Protein AF-E3BKA3-F1 (afdb_monomer)

Foldseek 3Di:
DDDDCPQVLVVLLVQLVVLQVVLVVVVVVQPDPPPPPDDDPPPPPDDDPPPPPDDDNVVSVVSNVVSVVSNVVSVVSVVVVVVVVVVVVVVVD

Solvent-accessible surface area (backbone atoms only — not comparable to full-atom values): 5561 Å² total; per-residue (Å²): 134,88,77,76,81,73,60,66,19,59,58,32,34,53,52,15,52,53,38,35,52,54,22,50,53,54,51,59,75,67,58,70,80,90,66,79,73,75,87,65,97,69,66,91,79,62,82,80,73,80,71,76,81,75,80,66,69,64,57,38,52,50,41,35,53,51,15,52,52,34,33,56,51,11,52,48,45,44,50,50,51,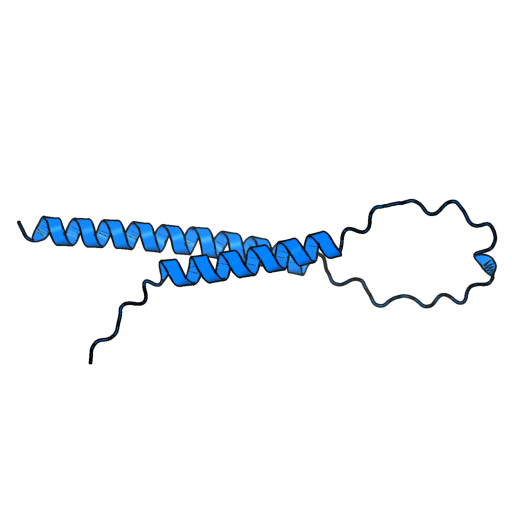52,52,50,54,51,54,57,60,60,72,73,111

Organism: NCBI:txid796620

Mean predicted aligned error: 14.23 Å

Secondary structure (DSSP, 8-state):
-------HHHHHHHHHHHHHHHHHHHHHTT----------TTGGG-----PPPPPPHHHHHHHHHHHHHHHHHHHHHHHHHHHHHHHHHHHT-

Sequence (93 aa):
MSVSPIQPGHHLIDISSKMMEEAALEIQKKEPPDIEPTRDAYEFNKVKFDPPPSPSNVDSLTKLNRAEQYNQIGTNIMQRDQDMIGTLLDIHI

Structure (mmCIF, N/CA/C/O backbone):
data_AF-E3BKA3-F1
#
_entry.id   AF-E3BKA3-F1
#
loop_
_atom_site.group_PDB
_atom_site.id
_atom_site.type_symbol
_atom_site.label_atom_id
_atom_site.label_alt_id
_atom_site.label_comp_id
_atom_site.label_asym_id
_atom_site.label_entity_id
_atom_site.label_seq_id
_atom_site.pdbx_PDB_ins_code
_atom_site.Cartn_x
_atom_site.Cartn_y
_atom_site.Cartn_z
_atom_site.occupancy
_atom_site.B_iso_or_equiv
_atom_site.auth_seq_id
_atom_site.auth_comp_id
_atom_site.auth_asym_id
_atom_site.auth_atom_id
_atom_site.pdbx_PDB_model_num
ATOM 1 N N . MET A 1 1 ? 1.337 -6.587 33.489 1.00 40.28 1 MET A N 1
ATOM 2 C CA . MET A 1 1 ? 2.004 -6.165 32.240 1.00 40.28 1 MET A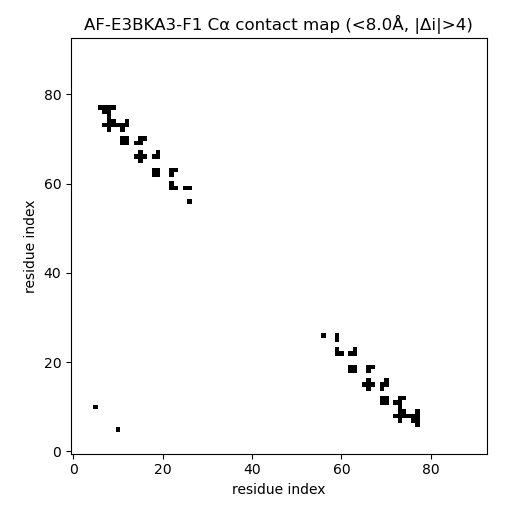 CA 1
ATOM 3 C C . MET A 1 1 ? 0.938 -5.554 31.346 1.00 40.28 1 MET A C 1
ATOM 5 O O . MET A 1 1 ? 0.045 -6.278 30.934 1.00 40.28 1 MET A O 1
ATOM 9 N N . SER A 1 2 ? 0.950 -4.234 31.148 1.00 40.91 2 SER A N 1
ATOM 10 C CA . SER A 1 2 ? 0.030 -3.561 30.225 1.00 40.91 2 SER A CA 1
ATOM 11 C C . SER A 1 2 ? 0.570 -3.725 28.808 1.00 40.91 2 SER A C 1
ATOM 13 O O . SER A 1 2 ? 1.559 -3.091 28.445 1.00 40.91 2 SER A O 1
ATOM 15 N N . VAL A 1 3 ? -0.035 -4.608 28.022 1.00 50.28 3 VAL A N 1
ATOM 16 C CA . VAL A 1 3 ? 0.165 -4.601 26.574 1.00 50.28 3 VAL A CA 1
ATOM 17 C C . VAL A 1 3 ? -0.719 -3.484 26.031 1.00 50.28 3 VAL A C 1
ATOM 19 O O . VAL A 1 3 ? -1.940 -3.537 26.144 1.00 50.28 3 VAL A O 1
ATOM 22 N N . SER A 1 4 ? -0.1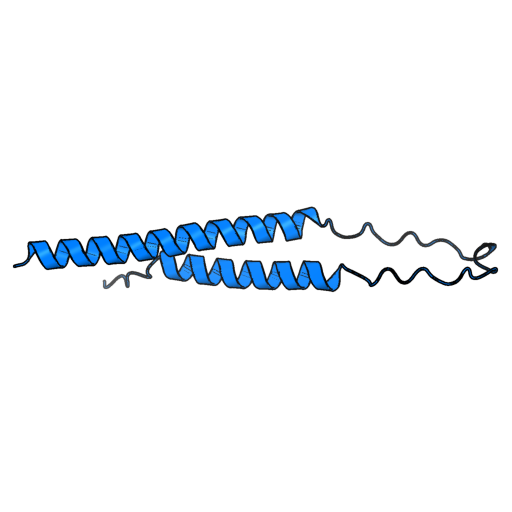06 -2.404 25.558 1.00 53.62 4 SER A N 1
ATOM 23 C CA . SER A 1 4 ? -0.825 -1.380 24.809 1.00 53.62 4 SER A CA 1
ATOM 24 C C . SER A 1 4 ? -1.461 -2.049 23.584 1.00 53.62 4 SER A C 1
ATOM 26 O O . SER A 1 4 ? -0.750 -2.737 22.845 1.00 53.62 4 SER A O 1
ATOM 28 N N . PRO A 1 5 ? -2.771 -1.885 23.337 1.00 55.16 5 PRO A N 1
ATOM 29 C CA . PRO A 1 5 ? -3.360 -2.316 22.086 1.00 55.16 5 PRO A CA 1
ATOM 30 C C . PRO A 1 5 ? -2.900 -1.307 21.036 1.00 55.16 5 PRO A C 1
ATOM 32 O O . PRO A 1 5 ? -3.502 -0.252 20.856 1.00 55.16 5 PRO A O 1
ATOM 35 N N . ILE A 1 6 ? -1.770 -1.580 20.387 1.00 59.62 6 ILE A N 1
ATOM 36 C CA . ILE A 1 6 ? -1.439 -0.903 19.136 1.00 59.62 6 ILE A CA 1
ATOM 37 C C . ILE A 1 6 ? -2.546 -1.329 18.176 1.00 59.62 6 ILE A C 1
ATOM 39 O O . ILE A 1 6 ? -2.588 -2.490 17.774 1.00 59.62 6 ILE A O 1
ATOM 43 N N . GLN A 1 7 ? -3.490 -0.426 17.904 1.00 65.44 7 GLN A N 1
ATOM 44 C CA . GLN A 1 7 ? -4.617 -0.693 17.018 1.00 65.44 7 GLN A CA 1
ATOM 45 C C . GLN A 1 7 ? -4.058 -1.090 15.645 1.00 65.44 7 GLN A C 1
ATOM 47 O O . GLN A 1 7 ? -3.425 -0.262 14.980 1.00 65.44 7 GLN A O 1
ATOM 52 N N . PRO A 1 8 ? -4.241 -2.351 15.220 1.00 71.69 8 PRO A N 1
ATOM 53 C CA . PRO A 1 8 ? -3.582 -2.875 14.030 1.00 71.69 8 PRO A CA 1
ATOM 54 C C . PRO A 1 8 ? -3.996 -2.114 12.763 1.00 71.69 8 PRO A C 1
ATOM 56 O O . PRO A 1 8 ? -3.202 -2.013 11.830 1.00 71.69 8 PRO A O 1
ATOM 59 N N . GLY A 1 9 ? -5.194 -1.515 12.751 1.00 75.88 9 GLY A N 1
ATOM 60 C CA . GLY A 1 9 ? -5.693 -0.707 11.637 1.00 75.88 9 GLY A CA 1
ATOM 61 C C . GLY A 1 9 ? -4.816 0.506 11.304 1.00 75.88 9 GLY A C 1
ATOM 62 O O . GLY A 1 9 ? -4.489 0.712 10.138 1.00 75.88 9 GLY A O 1
ATOM 63 N N . HIS A 1 10 ? -4.358 1.263 12.308 1.00 82.69 10 HIS A N 1
ATOM 64 C CA . HIS A 1 10 ? -3.540 2.462 12.078 1.00 82.69 10 HIS A CA 1
ATOM 65 C C . HIS A 1 10 ? -2.175 2.129 11.473 1.00 82.69 10 HIS A C 1
ATOM 67 O O . HIS A 1 10 ? -1.749 2.762 10.512 1.00 82.69 10 HIS A O 1
ATOM 73 N N . HIS A 1 11 ? -1.532 1.070 11.967 1.00 83.31 11 HIS A N 1
ATOM 74 C CA . HIS A 1 11 ? -0.238 0.635 11.449 1.00 83.31 11 HIS A CA 1
ATOM 75 C C . HIS A 1 11 ? -0.303 0.235 9.966 1.00 83.31 11 HIS A C 1
ATOM 77 O O . HIS A 1 11 ? 0.607 0.539 9.195 1.00 83.31 11 HIS A O 1
ATOM 83 N N . LEU A 1 12 ? -1.392 -0.421 9.551 1.00 84.62 12 LEU A N 1
ATOM 84 C CA . LEU A 1 12 ? -1.602 -0.807 8.154 1.00 84.62 12 LEU A CA 1
ATOM 85 C C . LEU A 1 12 ? -1.838 0.403 7.247 1.00 84.62 12 LEU A C 1
ATOM 87 O O . LEU A 1 12 ? -1.325 0.430 6.127 1.00 84.62 12 LEU A O 1
ATOM 91 N N . ILE A 1 13 ? -2.559 1.415 7.736 1.00 86.56 13 ILE A N 1
ATOM 92 C CA . ILE A 1 13 ? -2.768 2.671 7.008 1.00 86.56 13 ILE A CA 1
ATOM 93 C C . ILE A 1 13 ? -1.431 3.398 6.819 1.00 86.56 13 ILE A C 1
ATOM 95 O O . ILE A 1 13 ? -1.110 3.773 5.691 1.00 86.56 13 ILE A O 1
ATOM 99 N N . ASP A 1 14 ? -0.606 3.509 7.860 1.00 87.00 14 ASP A N 1
ATOM 100 C CA . ASP A 1 14 ? 0.705 4.166 7.776 1.00 87.00 14 ASP A CA 1
ATOM 101 C C . ASP A 1 14 ? 1.638 3.466 6.777 1.00 87.00 14 ASP A C 1
ATOM 103 O O . ASP A 1 14 ? 2.264 4.112 5.930 1.00 87.00 14 ASP A O 1
ATOM 107 N N . ILE A 1 15 ? 1.694 2.128 6.826 1.00 87.88 15 ILE A N 1
ATOM 108 C CA . ILE A 1 15 ? 2.465 1.325 5.866 1.00 87.88 15 ILE A CA 1
ATOM 109 C C . ILE A 1 15 ? 1.945 1.543 4.443 1.00 87.88 15 ILE A C 1
ATOM 111 O O . ILE A 1 15 ? 2.747 1.717 3.524 1.00 87.88 15 ILE A O 1
ATOM 115 N N . SER A 1 16 ? 0.622 1.550 4.252 1.00 88.50 16 SER A N 1
ATOM 116 C CA . SER A 1 16 ? 0.018 1.771 2.936 1.00 88.50 16 SER A CA 1
ATOM 117 C C . SER A 1 16 ? 0.344 3.153 2.373 1.00 88.50 16 SER A C 1
ATOM 119 O O . SER A 1 16 ? 0.695 3.264 1.202 1.00 88.50 16 SER A O 1
ATOM 121 N N . SER A 1 17 ? 0.306 4.191 3.213 1.00 88.81 17 SER A N 1
ATOM 122 C CA . SER A 1 17 ? 0.609 5.570 2.827 1.00 88.81 17 SER A CA 1
ATOM 123 C C . SER A 1 17 ? 2.056 5.691 2.364 1.00 88.81 17 SER A C 1
ATOM 125 O O . SER A 1 17 ? 2.324 6.180 1.268 1.00 88.81 17 SER A O 1
ATOM 127 N N . LYS A 1 18 ? 2.992 5.154 3.154 1.00 91.50 18 LYS A N 1
ATOM 128 C CA . LYS A 1 18 ? 4.413 5.137 2.802 1.00 91.50 18 LYS A CA 1
ATOM 129 C C . LYS A 1 18 ? 4.675 4.359 1.506 1.00 91.50 18 LYS A C 1
ATOM 131 O O . LYS A 1 18 ? 5.413 4.823 0.644 1.00 91.50 18 LYS A O 1
ATOM 136 N N . MET A 1 19 ? 4.055 3.188 1.347 1.00 88.25 19 MET A N 1
ATOM 137 C CA . MET A 1 19 ? 4.225 2.347 0.156 1.00 88.25 19 MET A CA 1
ATOM 138 C C . MET A 1 19 ? 3.635 3.001 -1.104 1.00 88.25 19 MET A C 1
ATOM 140 O O . MET A 1 19 ? 4.207 2.871 -2.185 1.00 88.25 19 MET A O 1
ATOM 144 N N . MET A 1 20 ? 2.518 3.721 -0.969 1.00 87.75 20 MET A N 1
ATOM 145 C CA . MET A 1 20 ? 1.906 4.497 -2.048 1.00 87.75 20 MET A CA 1
ATOM 146 C C . MET A 1 20 ? 2.796 5.670 -2.470 1.00 87.75 20 MET A C 1
ATOM 148 O O . MET A 1 20 ? 2.999 5.873 -3.664 1.00 87.75 20 MET A O 1
ATOM 152 N N . GLU A 1 21 ? 3.357 6.406 -1.510 1.00 87.50 21 GLU A N 1
ATOM 153 C CA . GLU A 1 21 ? 4.273 7.520 -1.775 1.00 87.50 21 GLU A CA 1
ATOM 154 C C . GLU A 1 21 ? 5.547 7.045 -2.488 1.00 87.50 21 GLU A C 1
ATOM 156 O O . GLU A 1 21 ? 5.932 7.603 -3.516 1.00 87.50 21 GLU A O 1
ATOM 161 N N . GLU A 1 22 ? 6.160 5.959 -2.011 1.00 87.12 22 GLU A N 1
ATOM 162 C CA . GLU A 1 22 ? 7.322 5.346 -2.662 1.00 87.12 22 GLU A CA 1
ATOM 163 C C . GLU A 1 22 ? 6.998 4.889 -4.093 1.00 87.12 22 GLU A C 1
ATOM 165 O O . GLU A 1 22 ? 7.759 5.175 -5.019 1.00 87.12 22 GLU A O 1
ATOM 170 N N . ALA A 1 23 ? 5.851 4.232 -4.302 1.00 85.44 23 ALA A N 1
ATOM 171 C CA . ALA A 1 23 ? 5.418 3.793 -5.627 1.00 85.44 23 ALA A CA 1
ATOM 172 C C . ALA A 1 23 ? 5.147 4.974 -6.573 1.00 85.44 23 ALA A C 1
ATOM 174 O O . ALA A 1 23 ? 5.548 4.928 -7.735 1.00 85.44 23 ALA A O 1
ATOM 175 N N . ALA A 1 24 ? 4.518 6.047 -6.089 1.00 84.00 24 ALA A N 1
ATOM 176 C CA . ALA A 1 24 ? 4.257 7.250 -6.877 1.00 84.00 24 ALA A CA 1
ATOM 177 C C . ALA A 1 24 ? 5.560 7.939 -7.309 1.00 84.00 24 ALA A C 1
ATOM 179 O O . ALA A 1 24 ? 5.709 8.309 -8.474 1.00 84.00 24 ALA A O 1
ATOM 180 N N . LEU A 1 25 ? 6.535 8.047 -6.400 1.00 84.81 25 LEU A N 1
ATOM 181 C CA . LEU A 1 25 ? 7.855 8.598 -6.706 1.00 84.81 25 LEU A CA 1
ATOM 182 C C . LEU A 1 25 ? 8.626 7.728 -7.707 1.00 84.81 25 LEU A C 1
ATOM 184 O O . LEU A 1 25 ? 9.312 8.261 -8.580 1.00 84.81 25 LEU A O 1
ATOM 188 N N . GLU A 1 26 ? 8.531 6.400 -7.597 1.00 82.19 26 GLU A N 1
ATOM 189 C CA . GLU A 1 26 ? 9.137 5.469 -8.555 1.00 82.19 26 GLU A CA 1
ATOM 190 C C . GLU A 1 26 ? 8.503 5.576 -9.950 1.00 82.19 26 GLU A C 1
ATOM 192 O O . GLU A 1 26 ? 9.230 5.532 -10.942 1.00 82.19 26 GLU A O 1
ATOM 197 N N . ILE A 1 27 ? 7.180 5.752 -10.036 1.00 80.12 27 ILE A N 1
ATOM 198 C CA . ILE A 1 27 ? 6.459 5.953 -11.303 1.00 80.12 27 ILE A CA 1
ATOM 199 C C . ILE A 1 27 ? 6.861 7.293 -11.930 1.00 80.12 27 ILE A C 1
ATOM 201 O O . ILE A 1 27 ? 7.264 7.329 -13.090 1.00 80.12 27 ILE A O 1
ATOM 205 N N . GLN A 1 28 ? 6.850 8.379 -11.150 1.00 77.38 28 GLN A N 1
ATOM 206 C CA . GLN A 1 28 ? 7.163 9.722 -11.643 1.00 77.38 28 GLN A CA 1
ATOM 207 C C . GLN A 1 28 ? 8.615 9.857 -12.122 1.00 77.38 28 GLN A C 1
ATOM 209 O O . GLN A 1 28 ? 8.878 10.474 -13.148 1.00 77.38 28 GLN A O 1
ATOM 214 N N . LYS A 1 29 ? 9.582 9.262 -11.411 1.00 72.31 29 LYS A N 1
ATOM 215 C CA . LYS A 1 29 ? 11.003 9.284 -11.818 1.00 72.31 29 LYS A CA 1
ATOM 216 C C . LYS A 1 29 ? 11.277 8.525 -13.115 1.00 72.31 29 LYS A C 1
ATOM 218 O O . LYS A 1 29 ? 12.360 8.661 -13.681 1.00 72.31 29 LYS A O 1
ATOM 223 N N . LYS A 1 30 ? 10.342 7.681 -13.536 1.00 62.09 30 LYS A N 1
ATOM 224 C CA . LYS A 1 30 ? 10.519 6.716 -14.616 1.00 62.09 30 LYS A CA 1
ATOM 225 C C . LYS A 1 30 ? 9.679 7.016 -15.846 1.00 62.09 30 LYS A C 1
ATOM 227 O O . LYS A 1 30 ? 9.802 6.308 -16.841 1.00 62.09 30 LYS A O 1
ATOM 232 N N . GLU A 1 31 ? 8.882 8.071 -15.792 1.00 59.06 31 GLU A N 1
ATOM 233 C CA . GLU A 1 31 ? 8.299 8.718 -16.954 1.00 59.06 31 GLU A CA 1
ATOM 234 C C . GLU A 1 31 ? 9.269 9.826 -17.408 1.00 59.06 31 GLU A C 1
ATOM 236 O O . GLU A 1 31 ? 9.162 10.968 -16.955 1.00 59.06 31 GLU A O 1
ATOM 241 N N . PRO A 1 32 ? 10.295 9.534 -18.237 1.00 58.16 32 PRO A N 1
ATOM 242 C CA . PRO A 1 32 ? 10.929 10.606 -18.983 1.00 58.16 32 PRO A CA 1
ATOM 243 C C . PRO A 1 32 ? 9.862 11.217 -19.904 1.00 58.16 32 PRO A C 1
ATOM 245 O O . PRO A 1 32 ? 9.046 10.475 -20.458 1.00 58.16 32 PRO A O 1
ATOM 248 N N . PRO A 1 33 ? 9.853 12.545 -20.105 1.00 51.81 33 PRO A N 1
ATOM 249 C CA . PRO A 1 33 ? 9.062 13.117 -21.176 1.00 51.81 33 PRO A CA 1
ATOM 250 C C . PRO A 1 33 ? 9.544 12.492 -22.489 1.00 51.81 33 PRO A C 1
ATOM 252 O O . PRO A 1 33 ? 10.743 12.485 -22.777 1.00 51.81 33 PRO A O 1
ATOM 255 N N . ASP A 1 34 ? 8.604 11.950 -23.257 1.00 48.25 34 ASP A N 1
ATOM 256 C CA . ASP A 1 34 ? 8.803 11.496 -24.631 1.00 48.25 34 ASP A CA 1
ATOM 257 C C . ASP A 1 34 ? 9.070 12.732 -25.505 1.00 48.25 34 ASP A C 1
ATOM 259 O O . ASP A 1 34 ? 8.192 13.285 -26.163 1.00 48.25 34 ASP A O 1
ATOM 263 N N . ILE A 1 35 ? 10.279 13.280 -25.388 1.00 55.88 3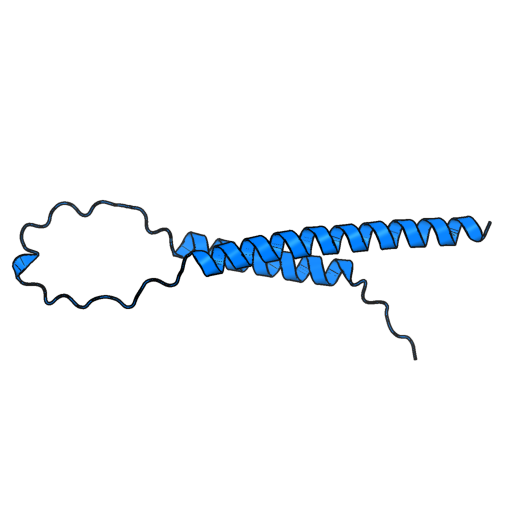5 ILE A N 1
ATOM 264 C CA . ILE A 1 35 ? 10.794 14.291 -26.299 1.00 55.88 35 ILE A CA 1
ATOM 265 C C . ILE A 1 35 ? 11.528 13.487 -27.359 1.00 55.88 35 ILE A C 1
ATOM 267 O O . ILE A 1 35 ? 12.674 13.086 -27.151 1.00 55.88 35 ILE A O 1
ATOM 271 N N . GLU A 1 36 ? 10.847 13.214 -28.473 1.00 56.06 36 GLU A N 1
ATOM 272 C CA . GLU A 1 36 ? 11.479 12.687 -29.679 1.00 56.06 36 GLU A CA 1
ATOM 273 C C . GLU A 1 36 ? 12.779 13.474 -29.932 1.00 56.06 36 GLU A C 1
ATOM 275 O O . GLU A 1 36 ? 12.726 14.696 -30.131 1.00 56.06 36 GLU A O 1
ATOM 280 N N . PRO A 1 37 ? 13.966 12.841 -29.890 1.00 53.62 37 PRO A N 1
ATOM 281 C CA . PRO A 1 37 ? 15.182 13.566 -30.172 1.00 53.62 37 PRO A CA 1
ATOM 282 C C . PRO A 1 37 ? 15.162 13.865 -31.665 1.00 53.62 37 PRO A C 1
ATOM 284 O O . PRO A 1 37 ? 15.153 12.967 -32.509 1.00 53.62 37 PRO A O 1
ATOM 287 N N . THR A 1 38 ? 15.109 15.156 -31.980 1.00 56.16 38 THR A N 1
ATOM 288 C CA . THR A 1 38 ? 15.416 15.719 -33.293 1.00 56.16 38 THR A CA 1
ATOM 289 C C . THR A 1 38 ? 16.510 14.878 -33.950 1.00 56.16 38 THR A C 1
ATOM 291 O O . THR A 1 38 ? 17.592 14.739 -33.389 1.00 56.16 38 THR A O 1
ATOM 294 N N . ARG A 1 39 ? 16.190 14.260 -35.093 1.00 53.25 39 ARG A N 1
ATOM 295 C CA . ARG A 1 39 ? 17.058 13.345 -35.846 1.00 53.25 39 ARG A CA 1
ATOM 296 C C . ARG A 1 39 ? 18.466 13.929 -36.031 1.00 53.25 39 ARG A C 1
ATOM 298 O O . ARG A 1 39 ? 18.702 14.687 -36.970 1.00 53.25 39 ARG A O 1
ATOM 305 N N . ASP A 1 40 ? 19.399 13.542 -35.167 1.00 58.66 40 ASP A N 1
ATOM 306 C CA . ASP A 1 40 ? 20.809 13.904 -35.278 1.00 58.66 40 ASP A CA 1
ATOM 307 C C . ASP A 1 40 ? 21.470 13.009 -36.334 1.00 58.66 40 ASP A C 1
ATOM 309 O O . ASP A 1 40 ? 21.683 11.814 -36.140 1.00 58.66 40 ASP A O 1
ATOM 313 N N . ALA A 1 41 ? 21.832 13.596 -37.476 1.00 61.16 41 ALA A N 1
ATOM 314 C CA . ALA A 1 41 ? 22.406 12.925 -38.649 1.00 61.16 41 ALA A CA 1
ATOM 315 C C . ALA A 1 41 ? 23.808 12.287 -38.439 1.00 61.16 41 ALA A C 1
ATOM 317 O O . ALA A 1 41 ? 24.479 11.936 -39.408 1.00 61.16 41 ALA A O 1
ATOM 318 N N . TYR A 1 42 ? 24.260 12.119 -37.190 1.00 58.59 42 TYR A N 1
ATOM 319 C CA . TYR A 1 42 ? 25.616 11.687 -36.823 1.00 58.59 42 TYR A CA 1
ATOM 320 C C . TYR A 1 42 ? 25.663 10.462 -35.883 1.00 58.59 42 TYR A C 1
ATOM 322 O O . TYR A 1 42 ? 26.708 10.166 -35.303 1.00 58.59 42 TYR A O 1
ATOM 330 N N . GLU A 1 43 ? 24.567 9.710 -35.727 1.00 61.78 43 GLU A N 1
ATOM 331 C CA . GLU A 1 43 ? 24.513 8.523 -34.846 1.00 61.78 43 GLU A CA 1
ATOM 332 C C . GLU A 1 43 ? 25.358 7.323 -35.311 1.00 61.78 43 GLU A C 1
ATOM 334 O O . GLU A 1 43 ? 25.628 6.415 -34.527 1.00 61.78 43 GLU A O 1
ATOM 339 N N . PHE A 1 44 ? 25.823 7.318 -36.562 1.00 62.34 44 PHE A N 1
ATOM 340 C CA . PHE A 1 44 ? 26.467 6.155 -37.183 1.00 62.34 44 PHE A CA 1
ATOM 341 C C . PHE A 1 44 ? 27.808 5.734 -36.541 1.00 62.34 44 PHE A C 1
ATOM 343 O O . PHE A 1 44 ? 28.214 4.587 -36.690 1.00 62.34 44 PHE A O 1
ATOM 350 N N . ASN A 1 45 ? 28.480 6.618 -35.792 1.00 67.38 45 ASN A N 1
ATOM 351 C CA . ASN A 1 45 ? 29.793 6.345 -35.180 1.00 67.38 45 ASN A CA 1
ATOM 352 C C . ASN A 1 45 ? 29.778 6.185 -33.648 1.00 67.38 45 ASN A C 1
ATOM 354 O O . ASN A 1 45 ? 30.842 6.059 -33.039 1.00 67.38 45 ASN A O 1
ATOM 358 N N . LYS A 1 46 ? 28.614 6.206 -32.988 1.00 68.12 46 LYS A N 1
ATOM 359 C CA . LYS A 1 46 ? 28.563 6.063 -31.525 1.00 68.12 46 LYS A CA 1
ATOM 360 C C . LYS A 1 46 ? 28.574 4.582 -31.138 1.00 68.12 46 LYS A C 1
ATOM 362 O O . LYS A 1 46 ? 27.676 3.828 -31.503 1.00 68.12 46 LYS A O 1
ATOM 367 N N . VAL A 1 47 ? 29.592 4.176 -30.377 1.00 66.38 47 VAL A N 1
ATOM 368 C CA . VAL A 1 47 ? 29.662 2.855 -29.737 1.00 66.38 47 VAL A CA 1
ATOM 369 C C . VAL A 1 47 ? 28.457 2.728 -28.807 1.00 66.38 47 VAL A C 1
ATOM 371 O O . VAL A 1 47 ? 28.355 3.459 -27.821 1.00 66.38 47 VAL A O 1
ATOM 374 N N . LYS A 1 48 ? 27.513 1.850 -29.160 1.00 61.81 48 LYS A N 1
ATOM 375 C CA . LYS A 1 48 ? 26.294 1.614 -28.383 1.00 61.81 48 LYS A CA 1
ATOM 376 C C . LYS A 1 48 ? 26.670 0.925 -27.074 1.00 61.81 48 LYS A C 1
ATOM 378 O O . LYS A 1 48 ? 26.959 -0.266 -27.055 1.00 61.81 48 LYS A O 1
ATOM 383 N N . PHE A 1 49 ? 26.703 1.691 -25.992 1.00 63.56 49 PHE A N 1
ATOM 384 C CA . PHE A 1 49 ? 26.595 1.131 -24.654 1.00 63.56 49 PHE A CA 1
ATOM 385 C C . PHE A 1 49 ? 25.115 0.877 -24.413 1.00 63.56 49 PHE A C 1
ATOM 387 O O . PHE A 1 49 ? 24.366 1.833 -24.219 1.00 63.56 49 PHE A O 1
ATOM 394 N N . ASP A 1 50 ? 24.694 -0.386 -24.478 1.00 60.88 50 ASP A N 1
ATOM 395 C CA . ASP A 1 50 ? 23.342 -0.754 -24.075 1.00 60.88 50 ASP A CA 1
ATOM 396 C C . ASP A 1 50 ? 23.190 -0.404 -22.587 1.00 60.88 50 ASP A C 1
ATOM 398 O O . ASP A 1 50 ? 23.921 -0.950 -21.749 1.00 60.88 50 ASP A O 1
ATOM 402 N N . PRO A 1 51 ? 22.310 0.550 -22.229 1.00 64.00 51 PRO A N 1
ATOM 403 C CA . PRO A 1 51 ? 22.053 0.834 -20.832 1.00 64.00 51 PRO A CA 1
ATOM 404 C C . PRO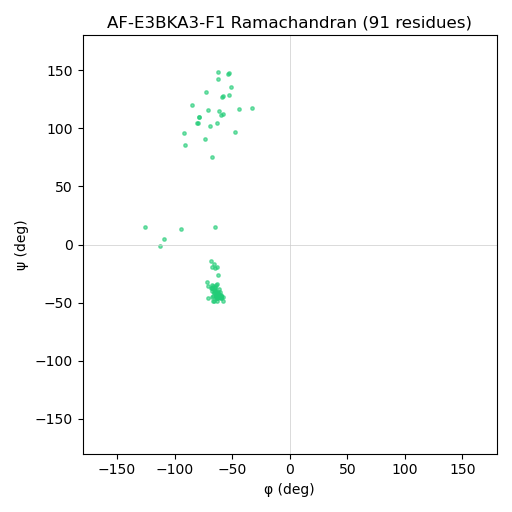 A 1 51 ? 21.452 -0.418 -20.174 1.00 64.00 51 PRO A C 1
ATOM 406 O O . PRO A 1 51 ? 20.754 -1.192 -20.837 1.00 64.00 51 PRO A O 1
ATOM 409 N N . PRO A 1 52 ? 21.717 -0.644 -18.874 1.00 59.25 52 PRO A N 1
ATOM 410 C CA . PRO A 1 52 ? 21.124 -1.762 -18.151 1.00 59.25 52 PRO A CA 1
ATOM 411 C C . PRO A 1 52 ? 19.595 -1.732 -18.297 1.00 59.25 52 PRO A C 1
ATOM 413 O O . PRO A 1 52 ? 19.020 -0.641 -18.391 1.00 59.25 52 PRO A O 1
ATOM 416 N N . PRO A 1 53 ? 18.934 -2.907 -18.325 1.00 58.97 53 PRO A N 1
ATOM 417 C CA . PRO A 1 53 ? 17.496 -2.989 -18.527 1.00 58.97 53 PRO A CA 1
ATOM 418 C C . PRO A 1 53 ? 16.798 -2.079 -17.523 1.00 58.97 53 PRO A C 1
ATOM 420 O O . PRO A 1 53 ? 17.088 -2.117 -16.323 1.00 58.97 53 PRO A O 1
ATOM 423 N N . SER A 1 54 ? 15.908 -1.232 -18.036 1.00 60.69 54 SER A N 1
ATOM 424 C CA . SER A 1 54 ? 15.098 -0.347 -17.215 1.00 60.69 54 SER A CA 1
ATOM 425 C C . SER A 1 54 ? 14.423 -1.177 -16.115 1.00 60.69 54 SER A C 1
ATOM 427 O O . SER A 1 54 ? 13.927 -2.275 -16.397 1.00 60.69 54 SER A O 1
ATOM 429 N N . PRO A 1 55 ? 14.418 -0.705 -14.850 1.00 59.38 55 PRO A N 1
ATOM 430 C CA . PRO A 1 55 ? 13.728 -1.422 -13.783 1.00 59.38 55 PRO A CA 1
ATOM 431 C C . PRO A 1 55 ? 12.285 -1.681 -14.235 1.00 59.38 55 PRO A C 1
ATOM 433 O O . PRO A 1 55 ? 11.728 -0.903 -15.001 1.00 59.38 55 PRO A O 1
ATOM 43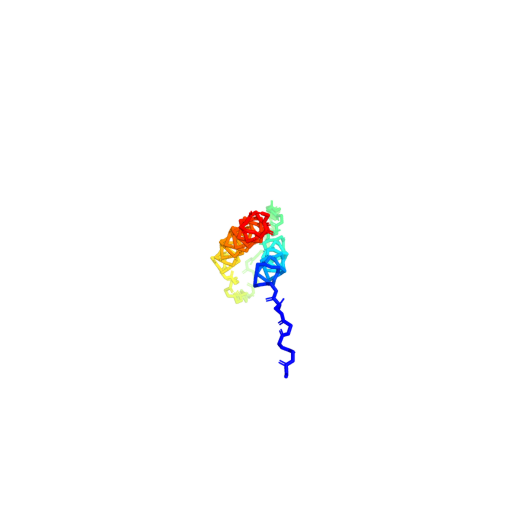6 N N . SER A 1 56 ? 11.654 -2.781 -13.843 1.00 62.94 56 SER A N 1
ATOM 437 C CA . SER A 1 56 ? 10.328 -3.139 -14.367 1.00 62.94 56 SER A CA 1
ATOM 438 C C . SER A 1 56 ? 9.235 -2.227 -13.791 1.00 62.94 56 SER A C 1
ATOM 440 O O . SER A 1 56 ? 9.195 -1.999 -12.588 1.00 62.94 56 SER A O 1
ATOM 442 N N . ASN A 1 57 ? 8.353 -1.654 -14.625 1.00 67.31 57 ASN A N 1
ATOM 443 C CA . ASN A 1 57 ? 7.176 -0.877 -14.160 1.00 67.31 57 ASN A CA 1
ATOM 444 C C . ASN A 1 57 ? 6.186 -1.740 -13.366 1.00 67.31 57 ASN A C 1
ATOM 446 O O . ASN A 1 57 ? 5.372 -1.225 -12.604 1.00 67.31 57 ASN A O 1
ATOM 450 N N . VAL A 1 58 ? 6.284 -3.060 -13.529 1.00 78.06 58 VAL A N 1
ATOM 451 C CA . VAL A 1 58 ? 5.438 -4.046 -12.857 1.00 78.06 58 VAL A CA 1
ATOM 452 C C . VAL A 1 58 ? 5.642 -4.008 -11.342 1.00 78.06 58 VAL A C 1
ATOM 454 O O . VAL A 1 58 ? 4.680 -4.186 -10.599 1.00 78.06 58 VAL A O 1
ATOM 457 N N . ASP A 1 59 ? 6.855 -3.719 -10.867 1.00 80.75 59 ASP A N 1
ATOM 458 C CA . ASP A 1 59 ? 7.143 -3.692 -9.429 1.00 80.75 59 ASP A CA 1
ATOM 459 C C . ASP A 1 59 ? 6.483 -2.494 -8.737 1.00 80.75 59 ASP A C 1
ATOM 461 O O . ASP A 1 59 ? 5.816 -2.653 -7.718 1.00 80.75 59 ASP A O 1
ATOM 465 N N . SER A 1 60 ? 6.580 -1.294 -9.313 1.00 79.88 60 SER A N 1
ATOM 466 C CA . SER A 1 60 ? 5.946 -0.098 -8.742 1.00 79.88 60 SER A CA 1
ATOM 467 C C . SER A 1 60 ? 4.414 -0.179 -8.809 1.00 79.88 60 SER A C 1
ATOM 469 O O . SER A 1 60 ? 3.737 0.180 -7.848 1.00 79.88 60 SER A O 1
ATOM 471 N N . LEU A 1 61 ? 3.851 -0.745 -9.886 1.00 83.50 61 LEU A N 1
ATOM 472 C CA . LEU A 1 61 ? 2.405 -0.988 -10.003 1.00 83.50 61 LEU A CA 1
ATOM 473 C C . LEU A 1 61 ? 1.898 -2.048 -9.012 1.00 83.50 61 LEU A C 1
ATOM 475 O O . LEU A 1 61 ? 0.832 -1.884 -8.418 1.00 83.50 61 LEU A O 1
ATOM 479 N N . THR A 1 62 ? 2.653 -3.127 -8.791 1.00 87.56 62 THR A N 1
ATOM 480 C CA . THR A 1 62 ? 2.282 -4.143 -7.791 1.00 87.56 62 THR A CA 1
ATOM 481 C C . THR A 1 62 ? 2.433 -3.627 -6.363 1.00 87.56 62 THR A C 1
ATOM 483 O O . THR A 1 62 ? 1.589 -3.947 -5.527 1.00 87.56 62 THR A O 1
ATOM 486 N N . LYS A 1 63 ? 3.441 -2.790 -6.073 1.00 87.19 63 LYS A N 1
ATOM 487 C CA .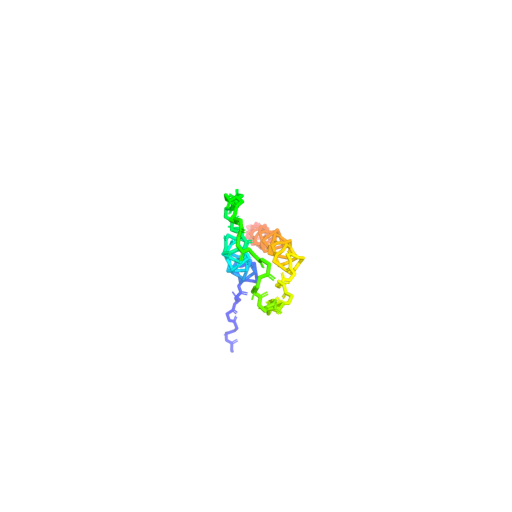 LYS A 1 63 ? 3.543 -2.062 -4.796 1.00 87.19 63 LYS A CA 1
ATOM 488 C C . LYS A 1 63 ? 2.332 -1.157 -4.569 1.00 87.19 63 LYS A C 1
ATOM 490 O O . LYS A 1 63 ? 1.744 -1.219 -3.495 1.00 87.19 63 LYS A O 1
ATOM 495 N N . LEU A 1 64 ? 1.916 -0.386 -5.577 1.00 86.31 64 LEU A N 1
ATOM 496 C CA . LEU A 1 64 ? 0.735 0.478 -5.481 1.00 86.31 64 LEU A CA 1
ATOM 497 C C . LEU A 1 64 ? -0.541 -0.327 -5.183 1.00 86.31 64 LEU A C 1
ATOM 499 O O . LEU A 1 64 ? -1.306 0.034 -4.294 1.00 86.31 64 LEU A O 1
ATOM 503 N N . ASN A 1 65 ? -0.739 -1.457 -5.868 1.00 90.00 65 ASN A N 1
ATOM 504 C CA . ASN A 1 65 ? -1.890 -2.330 -5.631 1.00 90.00 65 ASN A CA 1
ATOM 505 C C . ASN A 1 65 ? -1.886 -2.926 -4.211 1.00 90.00 65 ASN A C 1
ATOM 507 O O . ASN A 1 65 ? -2.908 -2.938 -3.529 1.00 90.00 65 ASN A O 1
ATOM 511 N N . ARG A 1 66 ? -0.719 -3.374 -3.731 1.00 89.25 66 ARG A N 1
ATOM 512 C CA . ARG A 1 66 ? -0.569 -3.857 -2.350 1.00 89.25 66 ARG A CA 1
ATOM 513 C C . ARG A 1 66 ? -0.861 -2.752 -1.337 1.00 89.25 66 ARG A C 1
ATOM 515 O O . ARG A 1 66 ? -1.529 -3.018 -0.342 1.00 89.25 66 ARG A O 1
ATOM 522 N N . ALA A 1 67 ? -0.410 -1.524 -1.591 1.00 88.38 67 ALA A N 1
ATOM 523 C CA . ALA A 1 67 ? -0.714 -0.376 -0.744 1.00 88.38 67 ALA A CA 1
ATOM 524 C C . ALA A 1 67 ? -2.229 -0.132 -0.650 1.00 88.38 67 ALA A C 1
ATOM 526 O O . ALA A 1 67 ? -2.759 -0.001 0.450 1.00 88.38 67 ALA A O 1
ATOM 527 N N . GLU A 1 68 ? -2.947 -0.157 -1.774 1.00 88.81 68 GLU A N 1
ATOM 528 C CA . GLU A 1 68 ? -4.408 -0.019 -1.791 1.00 88.81 68 GLU A CA 1
ATOM 529 C C . GLU A 1 68 ? -5.100 -1.098 -0.940 1.00 88.81 68 GLU A C 1
ATOM 531 O O . GLU A 1 68 ? -5.960 -0.787 -0.115 1.00 88.81 68 GLU A O 1
ATOM 536 N N . GLN A 1 69 ? -4.672 -2.358 -1.067 1.00 88.06 69 GLN A N 1
ATOM 537 C CA . GLN A 1 69 ? -5.207 -3.464 -0.269 1.00 88.06 69 GLN A CA 1
ATOM 538 C C . GLN A 1 69 ? -4.964 -3.261 1.233 1.00 88.06 69 GLN A C 1
ATOM 540 O O . GLN A 1 69 ? -5.882 -3.434 2.033 1.00 88.06 69 GLN A O 1
ATOM 545 N N . TYR A 1 70 ? -3.754 -2.856 1.635 1.00 88.00 70 TYR A N 1
ATOM 546 C CA . TYR A 1 70 ? -3.450 -2.572 3.041 1.00 88.00 70 TYR A CA 1
ATOM 547 C C . TYR A 1 70 ? -4.262 -1.400 3.596 1.00 88.00 70 TYR A C 1
ATOM 549 O O . TYR A 1 70 ? -4.677 -1.453 4.752 1.00 88.00 70 TYR A O 1
ATOM 557 N N . ASN A 1 71 ? -4.541 -0.383 2.780 1.00 88.06 71 ASN A N 1
ATOM 558 C CA . ASN A 1 71 ? -5.387 0.740 3.167 1.00 88.06 71 ASN A CA 1
ATOM 559 C C . ASN A 1 71 ? -6.839 0.291 3.407 1.00 88.06 71 ASN A C 1
ATOM 561 O O . ASN A 1 71 ? -7.408 0.553 4.468 1.00 88.06 71 ASN A O 1
ATOM 565 N N . GLN A 1 72 ? -7.417 -0.468 2.472 1.00 88.00 72 GLN A N 1
ATOM 566 C CA . GLN A 1 72 ? -8.773 -1.013 2.611 1.00 88.00 72 GLN A CA 1
ATOM 567 C C . GLN A 1 72 ? -8.899 -1.948 3.825 1.00 88.00 72 GLN A C 1
ATOM 569 O O . GLN A 1 72 ? -9.879 -1.890 4.566 1.00 88.00 72 GLN A O 1
ATOM 574 N N . ILE A 1 73 ? -7.894 -2.794 4.070 1.00 87.56 73 ILE A N 1
ATOM 575 C CA . ILE A 1 73 ? -7.873 -3.682 5.238 1.00 87.56 73 ILE A CA 1
ATOM 576 C C . ILE A 1 73 ? -7.722 -2.869 6.530 1.00 87.56 73 ILE A C 1
ATOM 578 O O . ILE A 1 73 ? -8.454 -3.108 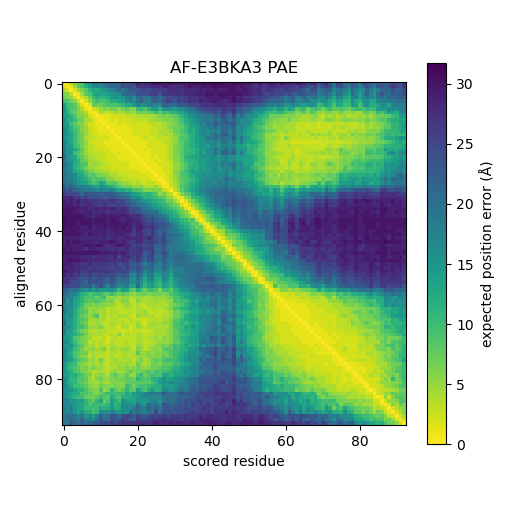7.488 1.00 87.56 73 ILE A O 1
ATOM 582 N N . GLY A 1 74 ? -6.807 -1.897 6.565 1.00 84.25 74 GLY A N 1
ATOM 583 C CA . GLY A 1 74 ? -6.567 -1.054 7.737 1.00 84.25 74 GLY A CA 1
ATOM 584 C C . GLY A 1 74 ? -7.792 -0.230 8.132 1.00 84.25 74 GLY A C 1
ATOM 585 O O . GLY A 1 74 ? -8.162 -0.200 9.306 1.00 84.25 74 GLY A O 1
ATOM 586 N N . THR A 1 75 ? -8.474 0.366 7.152 1.00 85.31 75 THR A N 1
ATOM 587 C CA . THR A 1 75 ? -9.722 1.117 7.365 1.00 85.31 75 THR A CA 1
ATOM 588 C C . THR A 1 75 ? -10.870 0.221 7.830 1.00 85.31 75 THR A C 1
ATOM 590 O O . THR A 1 75 ? -11.580 0.594 8.762 1.00 85.31 75 THR A O 1
ATOM 593 N N . ASN A 1 76 ? -11.020 -0.983 7.267 1.00 86.69 76 ASN A N 1
ATOM 594 C CA . ASN A 1 76 ? -12.032 -1.949 7.709 1.00 86.69 76 ASN A CA 1
ATOM 595 C C . ASN A 1 76 ? -11.789 -2.412 9.153 1.00 86.69 76 ASN A C 1
ATOM 597 O O . ASN A 1 76 ? -12.715 -2.429 9.960 1.00 86.69 76 ASN A O 1
ATOM 601 N N . ILE A 1 77 ? -10.538 -2.727 9.506 1.00 86.38 77 ILE A N 1
ATOM 602 C CA . ILE A 1 77 ? -10.165 -3.094 10.878 1.00 86.38 77 ILE A CA 1
ATOM 603 C C . ILE A 1 77 ? -10.486 -1.951 11.842 1.00 86.38 77 ILE A C 1
ATOM 605 O O . ILE A 1 77 ? -11.088 -2.193 12.881 1.00 86.38 77 ILE A O 1
ATOM 609 N N . MET A 1 78 ? -10.153 -0.709 11.482 1.00 84.00 78 MET A N 1
ATOM 610 C CA . MET A 1 78 ? -10.448 0.464 12.309 1.00 84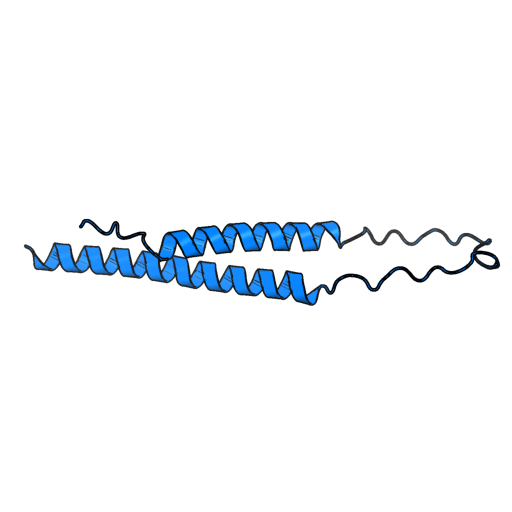.00 78 MET A CA 1
ATOM 611 C C . MET A 1 78 ? -11.958 0.664 12.506 1.00 84.00 78 MET A C 1
ATOM 613 O O . MET A 1 78 ? -12.405 0.924 13.621 1.00 84.00 78 MET A O 1
ATOM 617 N N . GLN A 1 79 ? -12.754 0.493 11.447 1.00 83.56 79 GLN A N 1
ATOM 618 C CA . GLN A 1 79 ? -14.213 0.564 11.531 1.00 83.56 79 GLN A CA 1
ATOM 619 C C . GLN A 1 79 ? -14.777 -0.547 12.422 1.00 83.56 79 GLN A C 1
ATOM 621 O O . GLN A 1 79 ? -15.592 -0.284 13.300 1.00 83.56 79 GLN A O 1
ATOM 626 N N . ARG A 1 80 ? -14.302 -1.782 12.250 1.00 85.12 80 ARG A N 1
ATOM 627 C CA . ARG A 1 80 ? -14.739 -2.923 13.055 1.00 85.12 80 ARG A CA 1
ATOM 628 C C . ARG A 1 80 ? -14.356 -2.778 14.528 1.00 85.12 80 ARG A C 1
ATOM 630 O O . ARG A 1 80 ? -15.145 -3.159 15.388 1.00 85.12 80 ARG A O 1
ATOM 637 N N . ASP A 1 81 ? -13.182 -2.224 14.820 1.00 80.75 81 ASP A N 1
ATOM 638 C CA . ASP A 1 81 ? -12.762 -1.897 16.185 1.00 80.75 81 ASP A CA 1
ATOM 639 C C . ASP A 1 81 ? -13.695 -0.843 16.801 1.00 80.75 81 ASP A C 1
ATOM 641 O O . ASP A 1 81 ? -14.130 -1.002 17.941 1.00 80.75 81 ASP A O 1
ATOM 645 N N . GLN A 1 82 ? -14.058 0.196 16.042 1.00 81.38 82 GLN A N 1
ATOM 646 C CA . GLN A 1 82 ? -15.012 1.222 16.473 1.00 81.38 82 GLN A CA 1
ATOM 647 C C . GLN A 1 82 ? -16.402 0.623 16.758 1.00 81.38 82 GLN A C 1
ATOM 649 O O . GLN A 1 82 ? -16.988 0.915 17.803 1.00 81.38 82 GLN A O 1
ATOM 654 N N . ASP A 1 83 ? -16.898 -0.247 15.874 1.00 80.75 83 ASP A N 1
ATOM 655 C CA . ASP A 1 83 ? -18.184 -0.937 16.028 1.00 80.75 83 ASP A CA 1
ATOM 656 C C . ASP A 1 83 ? -18.164 -1.876 17.244 1.00 80.75 83 ASP A C 1
ATOM 658 O O . ASP A 1 83 ? -19.093 -1.887 18.051 1.00 80.75 83 ASP A O 1
ATOM 662 N N . MET A 1 84 ? -17.075 -2.626 17.437 1.00 77.69 84 MET A N 1
ATOM 663 C CA . MET A 1 84 ? -16.896 -3.507 18.591 1.00 77.69 84 MET A CA 1
ATOM 664 C C . MET A 1 84 ? -16.870 -2.716 19.905 1.00 77.69 84 MET A C 1
ATOM 666 O O . MET A 1 84 ? -17.564 -3.091 20.850 1.00 77.69 84 MET A O 1
ATOM 670 N N . ILE A 1 85 ? -16.121 -1.609 19.970 1.00 74.44 85 ILE A N 1
ATOM 671 C CA . ILE A 1 85 ? -16.109 -0.715 21.139 1.00 74.44 85 ILE A CA 1
ATOM 672 C C . ILE A 1 85 ? -17.516 -0.169 21.403 1.00 74.44 85 ILE A C 1
ATOM 674 O O . ILE A 1 85 ? -17.956 -0.180 22.550 1.00 74.44 85 ILE A O 1
ATOM 678 N N . GLY A 1 86 ? -18.235 0.249 20.356 1.00 73.94 86 GLY A N 1
ATOM 679 C CA . GLY A 1 86 ? -19.618 0.714 20.459 1.00 73.94 86 GLY A CA 1
ATOM 680 C C . GLY A 1 86 ? -20.553 -0.341 21.056 1.00 73.94 86 GLY A C 1
ATOM 681 O O . GLY A 1 86 ? -21.261 -0.053 22.017 1.00 73.94 86 GLY A O 1
ATOM 682 N N . THR A 1 87 ? -20.502 -1.580 20.553 1.00 71.44 87 THR A N 1
ATOM 683 C CA . THR A 1 87 ? -21.333 -2.681 21.077 1.00 71.44 87 THR A CA 1
ATOM 684 C C . THR A 1 87 ? -20.988 -3.065 22.515 1.00 71.44 87 THR A C 1
ATOM 686 O O . THR A 1 87 ? -21.887 -3.365 23.291 1.00 71.44 87 THR A O 1
ATOM 689 N N . LEU A 1 88 ? -19.711 -3.031 22.916 1.00 67.25 88 LEU A N 1
ATOM 690 C CA . LEU A 1 88 ? -19.316 -3.341 24.294 1.00 67.25 88 LEU A CA 1
ATOM 691 C C . LEU A 1 88 ? -19.814 -2.282 25.283 1.00 67.25 88 LEU A C 1
ATOM 693 O O . LEU A 1 88 ? -20.221 -2.626 26.392 1.00 67.25 88 LEU A O 1
ATOM 697 N N . LEU A 1 89 ? -19.797 -1.010 24.878 1.00 70.50 89 LEU A N 1
ATOM 698 C CA . LEU A 1 89 ? -20.294 0.101 25.688 1.00 70.50 89 LEU A CA 1
ATOM 699 C C . LEU A 1 89 ? -21.818 0.032 25.880 1.00 70.50 89 LEU A C 1
ATOM 701 O O . LEU A 1 89 ? -22.301 0.352 26.961 1.00 70.50 89 LEU A O 1
ATOM 705 N N . ASP A 1 90 ? -22.546 -0.436 24.862 1.00 60.50 90 ASP A N 1
ATOM 706 C CA . ASP A 1 90 ? -24.004 -0.621 24.895 1.00 60.50 90 ASP A CA 1
ATOM 707 C C . ASP A 1 90 ? -24.438 -1.810 25.780 1.00 60.50 90 ASP A C 1
ATOM 709 O O . ASP A 1 90 ? -25.451 -1.741 26.464 1.00 60.50 90 ASP A O 1
ATOM 713 N N . ILE A 1 91 ? -23.635 -2.884 25.867 1.00 60.62 91 ILE A N 1
ATOM 714 C CA . ILE A 1 91 ? -23.915 -4.036 26.758 1.00 60.62 91 ILE A CA 1
ATOM 715 C C . ILE A 1 91 ? -23.812 -3.658 28.253 1.00 60.62 91 ILE A C 1
ATOM 717 O O . ILE A 1 91 ? -24.319 -4.382 29.108 1.00 60.62 91 ILE A O 1
ATOM 721 N N . HIS A 1 92 ? -23.136 -2.556 28.591 1.00 52.50 92 HIS A N 1
ATOM 722 C CA . HIS A 1 92 ? -22.874 -2.149 29.978 1.00 52.50 92 HIS A CA 1
ATOM 723 C C . HIS A 1 92 ? -23.891 -1.152 30.571 1.00 52.50 92 HIS A C 1
ATOM 725 O O . HIS A 1 92 ? -23.613 -0.590 31.635 1.00 52.50 92 HIS A O 1
ATOM 731 N N . ILE A 1 93 ? -25.045 -0.937 29.925 1.00 49.84 93 ILE A N 1
ATOM 732 C CA . ILE A 1 93 ? -26.150 -0.093 30.428 1.00 49.84 93 ILE A CA 1
ATOM 733 C C . ILE A 1 93 ? -27.283 -0.949 31.000 1.00 49.84 93 ILE A C 1
ATOM 735 O O . ILE A 1 93 ? -27.690 -1.931 30.341 1.00 49.84 93 ILE A O 1
#

pLDDT: mean 72.74, std 13.8, range [40.28, 91.5]

Nearest PDB structures (foldseek):
  7unf-assembly1_n  TM=3.819E-01  e=9.087E+00  Homo sapiens
  3vbb-assembly1_B  TM=2.606E-01  e=5.864E+00  Homo sapiens

Radius of gyration: 24.14 Å; Cα contacts (8 Å, |Δi|>4): 48; chains: 1; bounding box: 56×22×71 Å